Protein AF-A0A937HQQ8-F1 (afdb_monomer_lite)

pLDDT: mean 92.2, std 7.12, range [58.66, 98.0]

Foldseek 3Di:
DQPDPVSQCVLVVVVVCVVQNDVKAFDDWDDDPQKIWGWIDHVQFIWIWIARNVVRDIDIDTDGGHD

Secondary structure (DSSP, 8-state):
---SHHHHHHHHHHHHHHHH-TT-EEEEEEEETTEEEEEEEETTEEEEEEEETTTTEEEEEEEEE--

Sequence (67 aa):
MLKSVDAVHIAVHGPLIKACGPTTRLLTAEVHGPEVRGLALCPGRVVRFVFDARNEQFKTMDHLRLA

Radius of gyration: 11.33 Å; chains: 1; bounding box: 28×18×30 Å

Structure (mmCIF, N/CA/C/O backbone):
data_AF-A0A937HQQ8-F1
#
_entry.id   AF-A0A937HQQ8-F1
#
loop_
_atom_site.group_PDB
_atom_site.id
_atom_site.type_symbol
_atom_site.label_atom_id
_atom_site.label_alt_id
_atom_site.label_comp_id
_atom_site.label_asym_id
_atom_site.label_entity_id
_atom_site.label_seq_id
_atom_site.pdbx_PDB_ins_code
_atom_site.Cartn_x
_atom_site.Cartn_y
_atom_site.Cartn_z
_atom_site.occupancy
_atom_site.B_iso_or_equiv
_atom_site.auth_seq_id
_atom_site.auth_comp_id
_atom_site.auth_asym_id
_atom_site.auth_atom_id
_atom_site.pdbx_PDB_model_num
ATOM 1 N N . MET A 1 1 ? 10.942 -0.161 -15.457 1.00 58.66 1 MET A N 1
ATOM 2 C CA . MET A 1 1 ? 10.611 -1.572 -15.150 1.00 58.66 1 MET A CA 1
ATOM 3 C C . MET A 1 1 ? 11.038 -1.827 -13.713 1.00 58.66 1 MET A C 1
ATOM 5 O O . MET A 1 1 ? 12.221 -1.679 -13.433 1.00 58.66 1 MET A O 1
ATOM 9 N N . LEU A 1 2 ? 10.102 -2.095 -12.801 1.00 64.50 2 LEU A N 1
ATOM 10 C CA . LEU A 1 2 ? 10.419 -2.430 -11.408 1.00 64.50 2 LEU A CA 1
ATOM 11 C C . LEU A 1 2 ? 10.960 -3.866 -11.405 1.00 64.50 2 LEU A C 1
ATOM 13 O O . LEU A 1 2 ? 10.231 -4.792 -11.743 1.00 64.50 2 LEU A O 1
ATOM 17 N N . LYS A 1 3 ? 12.265 -4.032 -11.164 1.00 72.19 3 LYS A N 1
ATOM 18 C CA . LYS A 1 3 ? 12.980 -5.312 -11.357 1.00 72.19 3 LYS A CA 1
ATOM 19 C C . LYS A 1 3 ? 13.121 -6.144 -10.077 1.00 72.19 3 LYS A C 1
ATOM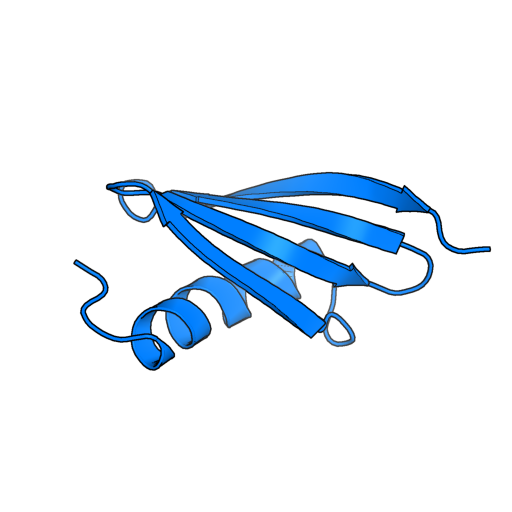 21 O O . LYS A 1 3 ? 13.665 -7.240 -10.131 1.00 72.19 3 LYS A O 1
ATOM 26 N N . SER A 1 4 ? 12.657 -5.632 -8.940 1.00 84.00 4 SER A N 1
ATOM 27 C CA . SER A 1 4 ? 12.716 -6.313 -7.647 1.00 84.00 4 SER A CA 1
ATOM 28 C C . SER A 1 4 ? 11.503 -5.963 -6.791 1.00 84.00 4 SER A C 1
ATOM 30 O O . SER A 1 4 ? 10.853 -4.937 -7.007 1.00 84.00 4 SER A O 1
ATOM 32 N N . VAL A 1 5 ? 11.231 -6.808 -5.795 1.00 83.56 5 VAL A N 1
ATOM 33 C CA . VAL A 1 5 ? 10.205 -6.558 -4.772 1.00 83.56 5 VAL A CA 1
ATOM 34 C C . VAL A 1 5 ? 10.482 -5.242 -4.039 1.00 83.56 5 VAL A C 1
ATOM 36 O O . VAL A 1 5 ? 9.570 -4.436 -3.867 1.00 83.56 5 VAL A O 1
ATOM 39 N N . ASP A 1 6 ? 11.744 -4.966 -3.708 1.00 88.50 6 ASP A N 1
ATOM 40 C CA . ASP A 1 6 ? 12.135 -3.723 -3.034 1.00 88.50 6 ASP A CA 1
ATOM 41 C C . ASP A 1 6 ? 11.836 -2.485 -3.880 1.00 88.50 6 ASP A C 1
ATOM 43 O O . ASP A 1 6 ? 11.318 -1.495 -3.368 1.00 88.50 6 ASP A O 1
ATOM 47 N N . ALA A 1 7 ? 12.094 -2.544 -5.191 1.00 88.25 7 ALA A N 1
ATOM 48 C CA . ALA A 1 7 ? 11.786 -1.438 -6.090 1.00 88.25 7 ALA A CA 1
ATOM 49 C C . ALA A 1 7 ? 10.278 -1.152 -6.119 1.00 88.25 7 ALA A C 1
ATOM 51 O O . ALA A 1 7 ? 9.873 0.010 -6.095 1.00 88.25 7 ALA A O 1
ATOM 52 N N . VAL A 1 8 ? 9.449 -2.202 -6.143 1.00 88.94 8 VAL A N 1
ATOM 53 C CA . VAL A 1 8 ? 7.987 -2.070 -6.078 1.00 88.94 8 VAL A CA 1
ATOM 54 C C . VAL A 1 8 ? 7.571 -1.409 -4.770 1.00 88.94 8 VAL A C 1
ATOM 56 O O . VAL A 1 8 ? 6.796 -0.456 -4.794 1.00 88.94 8 VAL A O 1
ATOM 59 N N . HIS A 1 9 ? 8.120 -1.870 -3.646 1.00 89.31 9 HIS A N 1
ATOM 60 C CA . HIS A 1 9 ? 7.798 -1.330 -2.331 1.00 89.31 9 HIS A CA 1
ATOM 61 C C . HIS A 1 9 ? 8.168 0.157 -2.232 1.00 89.31 9 HIS A C 1
ATOM 63 O O . HIS A 1 9 ? 7.322 0.977 -1.875 1.00 89.31 9 HIS A O 1
ATOM 69 N N . ILE A 1 10 ? 9.389 0.528 -2.627 1.00 89.81 10 ILE A N 1
ATOM 70 C CA . ILE A 1 10 ? 9.862 1.921 -2.618 1.00 89.81 10 ILE A CA 1
ATOM 71 C C . ILE A 1 10 ? 8.967 2.808 -3.491 1.00 89.81 10 ILE A C 1
ATOM 73 O O . ILE A 1 10 ? 8.584 3.898 -3.066 1.00 89.81 10 ILE A O 1
ATOM 77 N N . ALA A 1 11 ? 8.594 2.332 -4.683 1.00 90.06 11 ALA A N 1
ATOM 78 C CA . ALA A 1 11 ? 7.781 3.099 -5.621 1.00 90.06 11 ALA A CA 1
ATOM 79 C C . ALA A 1 11 ? 6.373 3.404 -5.086 1.00 90.06 11 ALA A C 1
ATOM 81 O O . ALA A 1 11 ? 5.863 4.501 -5.303 1.00 90.06 11 ALA A O 1
ATOM 82 N N . VAL A 1 12 ? 5.743 2.463 -4.371 1.00 93.56 12 VAL A N 1
ATOM 83 C CA . VAL A 1 12 ? 4.373 2.654 -3.862 1.00 93.56 12 VAL A CA 1
ATOM 84 C C . VAL A 1 12 ? 4.316 3.318 -2.490 1.00 93.56 12 VAL A C 1
ATOM 86 O O . VAL A 1 12 ? 3.303 3.932 -2.167 1.00 93.56 12 VAL A O 1
ATOM 89 N N . HIS A 1 13 ? 5.379 3.233 -1.685 1.00 93.06 13 HIS A N 1
ATOM 90 C CA . HIS A 1 13 ? 5.372 3.682 -0.290 1.00 93.06 13 HIS A CA 1
ATOM 91 C C . HIS A 1 13 ? 5.038 5.175 -0.137 1.00 93.06 13 HIS A C 1
ATOM 93 O O . HIS A 1 13 ? 4.136 5.539 0.618 1.00 93.06 13 HIS A O 1
ATOM 99 N N . GLY A 1 14 ? 5.723 6.048 -0.883 1.00 93.88 14 GLY A N 1
ATOM 100 C CA . GLY A 1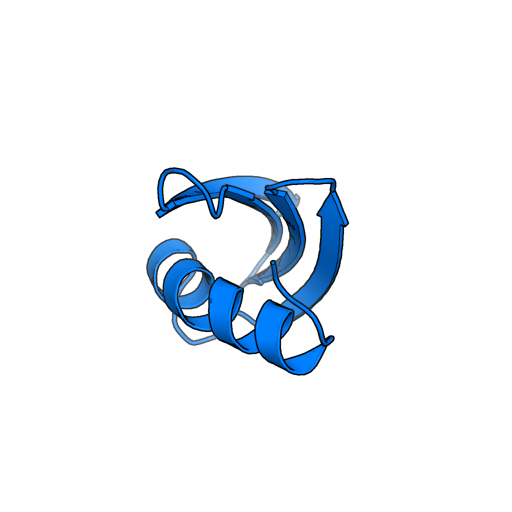 14 ? 5.486 7.496 -0.839 1.00 93.88 14 GLY A CA 1
ATOM 101 C C . GLY A 1 14 ? 4.060 7.888 -1.255 1.00 93.88 14 GLY A C 1
ATOM 102 O O . GLY A 1 14 ? 3.353 8.527 -0.469 1.00 93.88 14 GLY A O 1
ATOM 103 N N . PRO A 1 15 ? 3.598 7.485 -2.454 1.00 94.62 15 PRO A N 1
ATOM 104 C CA . PRO A 1 15 ? 2.226 7.722 -2.898 1.00 94.62 15 PRO A CA 1
ATOM 105 C C . PRO A 1 15 ? 1.161 7.172 -1.939 1.00 94.62 15 PRO A C 1
ATOM 107 O O . PRO A 1 15 ? 0.163 7.846 -1.679 1.00 94.62 15 PRO A O 1
ATOM 110 N N . LEU A 1 16 ? 1.391 5.989 -1.360 1.00 94.88 16 LEU A N 1
ATOM 111 C CA . LEU A 1 16 ? 0.472 5.367 -0.413 1.00 94.88 16 LEU A CA 1
ATOM 112 C C . LEU A 1 16 ? 0.345 6.179 0.882 1.00 94.88 16 LEU A C 1
ATOM 114 O O . LEU A 1 16 ? -0.772 6.463 1.313 1.00 94.88 16 LEU A O 1
ATOM 118 N N . ILE A 1 17 ? 1.464 6.618 1.468 1.00 95.31 17 ILE A N 1
ATOM 119 C CA . ILE A 1 17 ? 1.450 7.496 2.649 1.00 95.31 17 ILE A CA 1
ATOM 120 C C . ILE A 1 17 ? 0.764 8.825 2.332 1.00 95.31 17 ILE A C 1
ATOM 122 O O . ILE A 1 17 ? -0.033 9.308 3.135 1.00 95.31 17 ILE A O 1
ATOM 126 N N . LYS A 1 18 ? 1.022 9.404 1.155 1.00 95.38 18 LYS A N 1
ATOM 127 C CA . LYS A 1 18 ? 0.379 10.653 0.726 1.00 95.38 18 LYS A CA 1
ATOM 128 C C . LYS A 1 18 ? -1.144 10.508 0.611 1.00 95.38 18 LYS A C 1
ATOM 130 O O . LYS A 1 18 ? -1.864 11.443 0.945 1.00 95.38 18 LYS A O 1
ATOM 135 N N . ALA A 1 19 ? -1.630 9.357 0.146 1.00 94.25 19 ALA A N 1
ATOM 136 C CA . ALA A 1 19 ? -3.055 9.112 -0.070 1.00 94.25 19 ALA A CA 1
ATOM 137 C C . ALA A 1 19 ? -3.810 8.659 1.192 1.00 94.25 19 ALA A C 1
ATOM 139 O O . ALA A 1 19 ? -4.995 8.959 1.340 1.00 94.25 19 ALA A O 1
ATOM 140 N N . CYS A 1 20 ? -3.163 7.900 2.078 1.00 94.50 20 CYS A N 1
ATOM 141 C CA . CYS A 1 20 ? -3.834 7.210 3.185 1.00 94.50 20 CYS A CA 1
ATOM 142 C C . CYS A 1 20 ? -3.321 7.597 4.580 1.00 94.50 20 CYS A C 1
ATOM 144 O O . CYS A 1 20 ? -3.949 7.244 5.578 1.00 94.50 20 CYS A O 1
ATOM 146 N N . GLY A 1 21 ? -2.229 8.357 4.657 1.00 94.50 21 GLY A N 1
ATOM 147 C CA . GLY A 1 21 ? -1.614 8.813 5.898 1.00 94.50 21 GLY A CA 1
ATOM 148 C C . GLY A 1 21 ? -0.452 7.927 6.371 1.00 94.50 21 GLY A C 1
ATOM 149 O O . GLY A 1 21 ? -0.272 6.804 5.890 1.00 94.50 21 GLY A O 1
ATOM 150 N N . PRO A 1 22 ? 0.340 8.417 7.341 1.00 94.88 22 PRO A N 1
ATOM 151 C CA . PRO A 1 22 ? 1.608 7.807 7.759 1.00 94.88 22 PRO A CA 1
ATOM 152 C C . PRO A 1 22 ? 1.461 6.478 8.510 1.00 94.88 22 PRO A C 1
ATOM 154 O O . PRO A 1 22 ? 2.427 5.738 8.639 1.00 94.88 22 PRO A O 1
ATOM 157 N N . THR A 1 23 ? 0.269 6.158 9.015 1.00 94.00 23 THR A N 1
ATOM 158 C CA . THR A 1 23 ? -0.003 4.894 9.720 1.00 94.00 23 THR A CA 1
ATOM 159 C C . THR A 1 23 ? -0.374 3.748 8.779 1.00 94.00 23 THR A C 1
ATOM 161 O O . THR A 1 23 ? -0.583 2.623 9.235 1.00 94.00 23 THR A O 1
ATOM 164 N N . THR A 1 24 ? -0.454 4.018 7.474 1.00 95.25 24 THR A N 1
ATOM 165 C CA . THR A 1 24 ? -0.804 3.029 6.454 1.00 95.25 24 THR A CA 1
ATOM 166 C C . THR A 1 24 ? 0.282 1.970 6.322 1.00 95.25 24 THR A C 1
ATOM 168 O O . THR A 1 24 ? 1.468 2.288 6.275 1.00 95.25 24 THR A O 1
ATOM 171 N N . ARG A 1 25 ? -0.117 0.700 6.214 1.00 95.25 25 ARG A N 1
ATOM 172 C CA . ARG A 1 25 ? 0.799 -0.428 6.009 1.00 95.25 25 ARG A CA 1
ATOM 173 C C . ARG A 1 25 ? 0.463 -1.157 4.721 1.00 95.25 25 ARG A C 1
ATOM 175 O O . ARG A 1 25 ? -0.684 -1.550 4.515 1.00 95.25 25 ARG A O 1
ATOM 182 N N . LEU A 1 26 ? 1.462 -1.355 3.868 1.00 95.62 26 LEU A N 1
ATOM 183 C CA . LEU A 1 26 ? 1.329 -2.176 2.671 1.00 95.62 26 LEU A CA 1
ATOM 184 C C . LEU A 1 26 ? 1.065 -3.636 3.077 1.00 95.62 26 LEU A C 1
ATOM 186 O O . LEU A 1 26 ? 1.794 -4.179 3.904 1.00 95.62 26 LEU A O 1
ATOM 190 N N . LEU A 1 27 ? 0.026 -4.256 2.514 1.00 95.56 27 LEU A N 1
ATOM 191 C CA . LEU A 1 27 ? -0.294 -5.672 2.738 1.00 95.56 27 LEU A CA 1
ATOM 192 C C . LEU A 1 27 ? 0.172 -6.529 1.564 1.00 95.56 27 LEU A C 1
ATOM 194 O O . LEU A 1 27 ? 0.822 -7.550 1.757 1.00 95.56 27 LEU A O 1
ATOM 198 N N . TH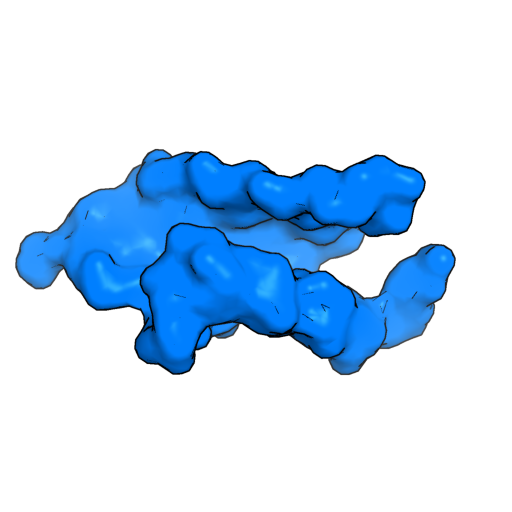R A 1 28 ? -0.164 -6.104 0.346 1.00 95.19 28 THR A N 1
ATOM 199 C CA . THR A 1 28 ? 0.210 -6.796 -0.890 1.00 95.19 28 THR A CA 1
ATOM 200 C C . THR A 1 28 ? 0.593 -5.785 -1.958 1.00 95.19 28 THR A C 1
ATOM 202 O O . THR A 1 28 ? 0.083 -4.664 -1.976 1.00 95.19 28 THR A O 1
ATOM 205 N N . ALA A 1 29 ? 1.477 -6.190 -2.865 1.00 94.50 29 ALA A N 1
ATOM 206 C CA . ALA A 1 29 ? 1.785 -5.453 -4.078 1.00 94.50 29 ALA A CA 1
ATOM 207 C C . ALA A 1 29 ? 2.107 -6.441 -5.198 1.00 94.50 29 ALA A C 1
ATOM 209 O O . ALA A 1 29 ? 2.947 -7.325 -5.042 1.00 94.50 29 ALA A O 1
ATOM 210 N N . GLU A 1 30 ? 1.448 -6.269 -6.332 1.00 93.69 30 GLU A N 1
ATOM 211 C CA . GLU A 1 30 ? 1.584 -7.106 -7.514 1.00 93.69 30 GLU A CA 1
ATOM 212 C C . GLU A 1 30 ? 1.836 -6.222 -8.730 1.00 93.69 30 GLU A C 1
ATOM 214 O O . GLU A 1 30 ? 1.195 -5.180 -8.901 1.00 93.69 30 GLU A O 1
ATOM 219 N N . VAL A 1 31 ? 2.755 -6.648 -9.594 1.00 92.94 31 VAL A N 1
ATOM 220 C CA . VAL A 1 31 ? 3.070 -5.941 -10.838 1.00 92.94 31 VAL A CA 1
ATOM 221 C C . VAL A 1 31 ? 2.185 -6.475 -11.959 1.00 92.94 31 VAL A C 1
ATOM 223 O O . VAL A 1 31 ? 2.259 -7.645 -12.325 1.00 92.94 31 VAL A O 1
ATOM 226 N N . HIS A 1 32 ? 1.382 -5.587 -12.533 1.00 91.25 32 HIS A N 1
ATOM 227 C CA . HIS A 1 32 ? 0.466 -5.836 -13.642 1.00 91.25 32 HIS A CA 1
ATOM 228 C C . HIS A 1 32 ? 0.877 -4.955 -14.826 1.00 91.25 32 HIS A C 1
ATOM 230 O O . HIS A 1 32 ? 0.319 -3.883 -15.062 1.00 91.25 32 HIS A O 1
ATOM 236 N N . GLY A 1 33 ? 1.906 -5.382 -15.563 1.00 90.06 33 GLY A N 1
ATOM 237 C CA . GLY A 1 33 ? 2.475 -4.592 -16.657 1.00 90.06 33 GLY A CA 1
ATOM 238 C C . GLY A 1 33 ? 3.056 -3.259 -16.149 1.00 90.06 33 GLY A C 1
ATOM 239 O O . GLY A 1 33 ? 4.033 -3.289 -15.401 1.00 90.06 33 GLY A O 1
ATOM 240 N N . PRO A 1 34 ? 2.519 -2.092 -16.562 1.00 89.62 34 PRO A N 1
ATOM 241 C CA . PRO A 1 34 ? 2.964 -0.793 -16.051 1.00 89.62 34 PRO A CA 1
ATOM 242 C C . PRO A 1 34 ? 2.373 -0.419 -14.686 1.00 89.62 34 PRO A C 1
ATOM 244 O O . PRO A 1 34 ? 2.826 0.552 -14.080 1.00 89.62 34 PRO A O 1
ATOM 247 N N . GLU A 1 35 ? 1.364 -1.152 -14.220 1.00 93.75 35 GLU A N 1
ATOM 248 C CA . GLU A 1 35 ? 0.685 -0.857 -12.968 1.00 93.75 35 GLU A CA 1
ATOM 249 C C . GLU A 1 35 ? 1.240 -1.701 -11.823 1.00 93.75 35 GLU A C 1
ATOM 251 O O . GLU A 1 35 ? 1.579 -2.872 -11.991 1.00 93.75 35 GLU A O 1
ATOM 256 N N . VAL A 1 36 ? 1.254 -1.126 -10.627 1.00 95.19 36 VAL A N 1
ATOM 257 C CA . VAL A 1 36 ? 1.338 -1.866 -9.371 1.00 95.19 36 VAL A CA 1
ATOM 258 C C . VAL A 1 36 ? -0.023 -1.801 -8.701 1.00 95.19 36 VAL A C 1
ATOM 260 O O . VAL A 1 36 ? -0.573 -0.721 -8.491 1.00 95.19 36 VAL A O 1
ATOM 263 N N . ARG A 1 37 ? -0.576 -2.958 -8.357 1.00 96.31 37 ARG A N 1
ATOM 264 C CA . ARG A 1 37 ? -1.866 -3.075 -7.675 1.00 96.31 37 ARG A CA 1
ATOM 265 C C . ARG A 1 37 ? -1.657 -3.746 -6.335 1.00 96.31 37 ARG A C 1
ATOM 267 O O . ARG A 1 37 ? -0.783 -4.595 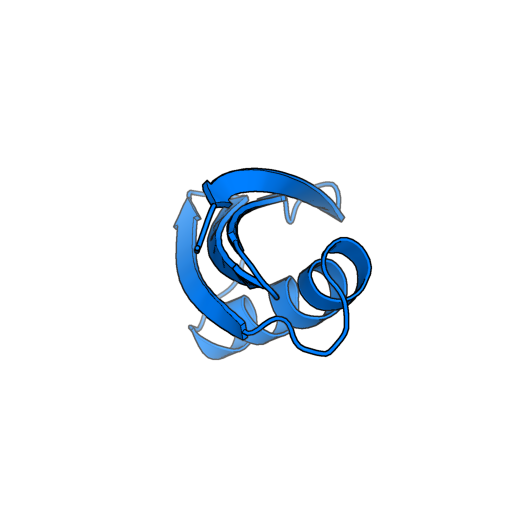-6.206 1.00 96.31 37 ARG A O 1
ATOM 274 N N . GLY A 1 38 ? -2.464 -3.401 -5.347 1.00 96.56 38 GLY A N 1
ATOM 275 C CA . GLY A 1 38 ? -2.314 -4.034 -4.050 1.00 96.56 38 GLY A CA 1
ATOM 276 C C . GLY A 1 38 ? -3.340 -3.603 -3.029 1.00 96.56 38 GLY A C 1
ATOM 277 O O . GLY A 1 38 ? -4.278 -2.855 -3.326 1.00 96.56 38 GLY A O 1
ATOM 278 N N . LEU A 1 39 ? -3.138 -4.104 -1.819 1.00 98.00 39 LEU A N 1
ATOM 279 C CA . LEU A 1 39 ? -3.927 -3.774 -0.646 1.00 98.00 39 LEU A CA 1
ATOM 280 C C . LEU A 1 39 ? -3.052 -3.079 0.389 1.00 98.00 39 LEU A C 1
ATOM 282 O O . LEU A 1 39 ? -1.876 -3.405 0.558 1.00 98.00 39 LEU A O 1
ATOM 286 N N . ALA A 1 40 ? -3.654 -2.154 1.123 1.00 97.69 40 ALA A N 1
ATOM 287 C CA . ALA A 1 40 ? -3.033 -1.534 2.277 1.00 97.69 40 ALA A CA 1
ATOM 288 C C . ALA A 1 40 ? -4.013 -1.458 3.446 1.00 97.69 40 ALA A C 1
ATOM 290 O O . ALA A 1 40 ? -5.211 -1.221 3.272 1.00 97.69 40 ALA A O 1
ATOM 291 N N . LEU A 1 41 ? -3.484 -1.645 4.649 1.00 97.50 41 LEU A N 1
ATOM 292 C CA . LEU A 1 41 ? -4.204 -1.449 5.893 1.00 97.50 41 LEU A CA 1
ATOM 293 C C . LEU A 1 41 ? -4.094 0.017 6.306 1.00 97.50 41 LEU A C 1
ATOM 295 O O . LEU A 1 41 ? -2.993 0.526 6.506 1.00 97.50 41 LEU A O 1
ATOM 299 N N . CYS A 1 42 ? -5.238 0.671 6.454 1.00 94.81 42 CYS A N 1
ATOM 300 C CA . CYS A 1 42 ? -5.377 2.017 6.997 1.00 94.81 42 CYS A CA 1
ATOM 301 C C . CYS A 1 42 ? -6.165 1.950 8.317 1.00 94.81 42 CYS A C 1
ATOM 303 O O . CYS A 1 42 ? -6.858 0.958 8.567 1.00 94.81 42 CYS A O 1
ATOM 305 N N . PRO A 1 43 ? -6.146 3.004 9.149 1.00 93.81 43 PRO A N 1
ATOM 306 C CA . PRO A 1 43 ? -7.029 3.079 10.311 1.00 93.81 43 PRO A CA 1
ATOM 307 C C . PRO A 1 43 ? -8.498 2.830 9.923 1.00 93.81 43 PRO A C 1
ATOM 309 O O . PRO A 1 43 ? -9.057 3.544 9.089 1.00 93.81 43 PRO A O 1
ATOM 312 N N . GLY A 1 44 ? -9.102 1.782 10.492 1.00 95.19 44 GLY A N 1
ATOM 313 C CA . GLY A 1 44 ? -10.510 1.419 10.290 1.00 95.19 44 GLY A CA 1
ATOM 314 C C . GLY A 1 44 ? -10.881 0.877 8.903 1.00 95.19 44 GLY A C 1
ATOM 315 O O . GLY A 1 44 ? -12.070 0.738 8.609 1.00 95.19 44 GLY A O 1
ATOM 316 N N . ARG A 1 45 ? -9.921 0.593 8.008 1.00 96.38 45 ARG A N 1
ATOM 317 C CA . ARG A 1 45 ? -10.236 0.062 6.668 1.00 96.38 45 ARG A CA 1
ATOM 318 C C . ARG A 1 45 ? -9.066 -0.626 5.969 1.00 96.38 45 ARG A C 1
ATOM 320 O O . ARG A 1 45 ? -7.907 -0.279 6.169 1.00 96.38 45 ARG A O 1
ATOM 327 N N . VAL A 1 46 ? -9.390 -1.524 5.049 1.00 97.50 46 VAL A N 1
ATOM 328 C CA . VAL A 1 46 ? -8.482 -1.992 3.998 1.00 97.50 46 VAL A CA 1
ATOM 329 C C . VAL A 1 46 ? -8.811 -1.237 2.718 1.00 97.50 46 VAL A C 1
ATOM 331 O O . VAL A 1 46 ? -9.972 -1.168 2.307 1.00 97.50 46 VAL A O 1
ATOM 334 N N . VAL A 1 47 ? -7.789 -0.680 2.079 1.00 97.88 47 VAL A N 1
ATOM 335 C CA . VAL A 1 47 ? -7.907 0.000 0.788 1.00 97.88 47 VAL A CA 1
ATOM 336 C C . VAL A 1 47 ? -7.240 -0.829 -0.294 1.00 97.88 47 VAL A C 1
ATOM 338 O O . VAL A 1 47 ? -6.179 -1.414 -0.081 1.00 97.88 47 VAL A O 1
ATOM 341 N N . ARG A 1 48 ? -7.847 -0.843 -1.475 1.00 98.00 48 ARG A N 1
ATOM 342 C CA . ARG A 1 48 ? -7.183 -1.244 -2.711 1.00 98.00 48 ARG A CA 1
ATOM 343 C C . ARG A 1 48 ? -6.505 -0.023 -3.310 1.00 98.00 48 ARG A C 1
ATOM 345 O O . ARG A 1 48 ? -7.118 1.042 -3.368 1.00 98.00 48 ARG A O 1
ATOM 352 N N . PHE A 1 49 ? -5.280 -0.177 -3.795 1.00 97.44 49 PHE A N 1
ATOM 353 C CA . PHE A 1 49 ? -4.592 0.868 -4.544 1.00 97.44 49 PHE A CA 1
ATOM 354 C C . PHE A 1 49 ? -4.168 0.391 -5.934 1.00 97.44 49 PHE A C 1
ATOM 356 O O . PHE A 1 49 ? -3.985 -0.806 -6.180 1.00 97.44 49 PHE A O 1
ATOM 363 N N . VAL A 1 50 ? -4.018 1.357 -6.838 1.00 97.19 50 VAL A N 1
ATOM 364 C CA . VAL A 1 50 ? -3.426 1.191 -8.167 1.00 97.19 50 VAL A CA 1
ATOM 365 C C . VAL A 1 50 ? -2.442 2.334 -8.383 1.00 97.19 50 VAL A C 1
ATOM 367 O O . VAL A 1 50 ? -2.818 3.501 -8.275 1.00 97.19 50 VAL A O 1
ATOM 370 N N . PHE A 1 51 ? -1.195 1.992 -8.685 1.00 96.06 51 PHE A N 1
ATOM 371 C CA . PHE A 1 51 ? -0.144 2.919 -9.077 1.00 96.06 51 PHE A CA 1
ATOM 372 C C . PHE A 1 51 ? 0.241 2.664 -10.532 1.00 96.06 51 PHE A C 1
ATOM 374 O O . PHE A 1 51 ? 0.762 1.599 -10.845 1.00 96.06 51 PHE A O 1
ATOM 381 N N . ASP A 1 52 ? -0.004 3.623 -11.418 1.00 94.00 52 ASP A N 1
ATOM 382 C CA . ASP A 1 52 ? 0.474 3.581 -12.799 1.00 94.00 52 ASP A CA 1
ATOM 383 C C . ASP A 1 52 ? 1.836 4.277 -12.884 1.00 94.00 52 ASP A C 1
ATOM 385 O O . ASP A 1 52 ? 1.929 5.504 -12.799 1.00 94.00 52 ASP A O 1
ATOM 389 N N . ALA A 1 53 ? 2.894 3.489 -13.084 1.00 83.81 53 ALA A N 1
ATOM 390 C CA . ALA A 1 53 ? 4.258 3.997 -13.149 1.00 83.81 53 ALA A CA 1
ATOM 391 C C . ALA A 1 53 ? 4.555 4.800 -14.430 1.00 83.81 53 ALA A C 1
ATOM 393 O O . ALA A 1 53 ? 5.597 5.444 -14.500 1.00 83.81 53 ALA A O 1
ATOM 394 N N . ARG A 1 54 ? 3.691 4.762 -15.458 1.00 87.44 54 ARG A N 1
ATOM 395 C CA . ARG A 1 54 ? 3.892 5.546 -16.693 1.00 87.44 54 ARG A CA 1
ATOM 396 C C . ARG A 1 54 ? 3.524 7.009 -16.511 1.00 87.44 54 ARG A C 1
ATOM 398 O O . ARG A 1 54 ? 4.201 7.874 -17.051 1.00 87.44 54 ARG A O 1
ATOM 405 N N . ASN A 1 55 ? 2.442 7.252 -15.780 1.00 90.06 55 ASN A N 1
ATOM 406 C CA . ASN A 1 55 ? 1.843 8.576 -15.618 1.00 90.06 55 ASN A CA 1
ATOM 407 C C . ASN A 1 55 ? 1.942 9.090 -14.175 1.00 90.06 55 ASN A C 1
ATOM 409 O O . ASN A 1 55 ? 1.331 10.104 -13.847 1.00 90.06 55 ASN A O 1
ATOM 413 N N . GLU A 1 56 ? 2.633 8.343 -13.308 1.00 87.25 56 GLU A N 1
ATOM 414 C CA . GLU A 1 56 ? 2.756 8.590 -11.866 1.00 87.25 56 GLU A CA 1
ATOM 415 C C . GLU A 1 56 ? 1.400 8.775 -11.161 1.00 87.25 56 GLU A C 1
ATOM 417 O O . GLU A 1 56 ? 1.275 9.478 -10.156 1.00 87.25 56 GLU A O 1
ATOM 422 N N . GLN A 1 57 ? 0.353 8.127 -11.679 1.00 94.25 57 GLN A N 1
ATOM 423 C CA . GLN A 1 57 ? -0.985 8.224 -11.109 1.00 94.25 57 GLN A CA 1
ATOM 424 C C . GLN A 1 57 ? -1.166 7.208 -9.991 1.00 94.25 57 GLN A C 1
ATOM 426 O O . GLN A 1 57 ? -0.927 6.016 -10.172 1.00 94.25 57 GLN A O 1
ATOM 431 N N . PHE A 1 58 ? -1.671 7.675 -8.852 1.00 96.31 58 PHE A N 1
ATOM 432 C CA . PHE A 1 58 ? -1.986 6.834 -7.707 1.00 96.31 58 PHE A CA 1
ATOM 433 C C . PHE A 1 58 ? -3.462 6.965 -7.346 1.00 96.31 58 PHE A C 1
ATOM 435 O O . PHE A 1 58 ? -3.958 8.068 -7.110 1.00 96.31 58 PHE A O 1
ATOM 442 N N . LYS A 1 59 ? -4.172 5.839 -7.308 1.00 97.00 59 LYS A N 1
ATOM 443 C CA . LYS A 1 59 ? -5.597 5.772 -6.975 1.00 97.00 59 LYS A CA 1
ATOM 444 C C . LYS A 1 59 ? -5.808 4.829 -5.808 1.00 97.00 59 LYS A C 1
ATOM 446 O O . LYS A 1 59 ? -5.175 3.778 -5.737 1.00 97.00 59 LYS A O 1
ATOM 451 N N . THR A 1 60 ? -6.740 5.183 -4.935 1.00 96.88 60 THR A N 1
ATOM 452 C CA . THR A 1 60 ? -7.163 4.358 -3.805 1.00 96.88 60 THR A CA 1
ATOM 453 C C . THR A 1 60 ? -8.676 4.196 -3.816 1.00 96.88 60 THR A C 1
ATOM 455 O O . THR A 1 60 ? -9.409 5.064 -4.288 1.00 96.88 60 THR A O 1
ATOM 458 N N . MET A 1 61 ? -9.144 3.057 -3.322 1.00 96.94 61 MET A N 1
ATOM 459 C CA . MET A 1 61 ? -10.559 2.744 -3.177 1.00 96.94 61 MET A CA 1
ATOM 460 C C . MET A 1 61 ? -10.757 1.907 -1.919 1.00 96.94 61 MET A C 1
ATOM 462 O O . MET A 1 61 ? -9.974 0.994 -1.649 1.00 96.94 61 MET 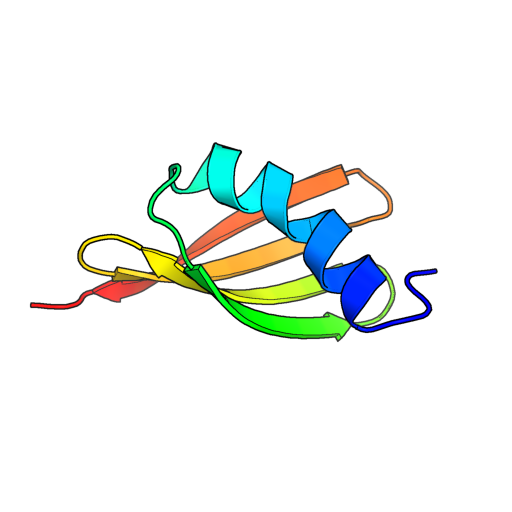A O 1
ATOM 466 N N . ASP A 1 62 ? -11.808 2.197 -1.161 1.00 95.88 62 ASP A N 1
ATOM 467 C CA . ASP A 1 62 ? -12.162 1.391 0.003 1.00 95.88 62 ASP A CA 1
ATOM 468 C C . ASP A 1 62 ? -12.534 -0.022 -0.439 1.00 95.88 62 ASP A C 1
ATOM 470 O O . ASP A 1 62 ? -13.380 -0.206 -1.313 1.00 95.88 62 ASP A O 1
ATOM 474 N N . HIS A 1 63 ? -11.883 -1.018 0.157 1.00 96.25 63 HIS A N 1
ATOM 475 C CA . HIS A 1 63 ? -12.165 -2.421 -0.116 1.00 96.25 63 HIS A CA 1
ATOM 476 C C . HIS A 1 63 ? -12.974 -3.060 1.014 1.00 96.25 63 HIS A C 1
ATOM 478 O O . HIS A 1 63 ? -13.935 -3.776 0.753 1.00 96.25 63 HIS A O 1
ATOM 484 N N . LEU A 1 64 ? -12.611 -2.768 2.266 1.00 96.81 64 LEU A N 1
ATOM 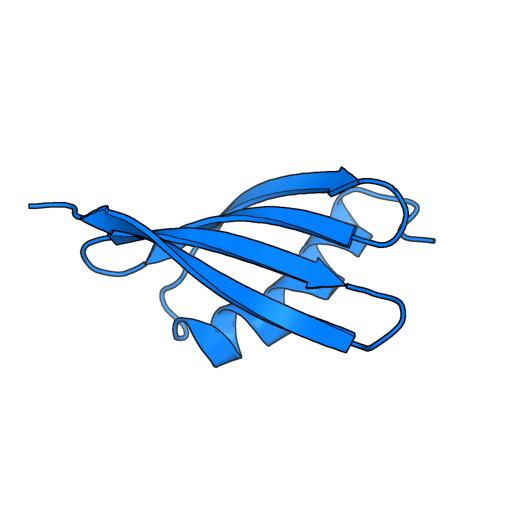485 C CA . LEU A 1 64 ? -13.294 -3.270 3.456 1.00 96.81 64 LEU A CA 1
ATOM 486 C C . LEU A 1 64 ? -13.225 -2.232 4.578 1.00 96.81 64 LEU A C 1
ATOM 488 O O . LEU A 1 64 ? -12.171 -1.642 4.806 1.00 96.81 64 LEU A O 1
ATOM 492 N N . ARG A 1 65 ? -14.323 -2.034 5.310 1.00 95.44 65 ARG A N 1
ATOM 493 C CA . ARG A 1 65 ? -14.337 -1.271 6.567 1.00 95.44 65 ARG A CA 1
ATOM 494 C C . ARG A 1 65 ? -14.136 -2.232 7.736 1.00 95.44 65 ARG A C 1
ATOM 496 O O . ARG A 1 65 ? -14.741 -3.299 7.759 1.00 95.44 65 ARG A O 1
ATOM 503 N N . LEU A 1 66 ? -13.259 -1.863 8.661 1.00 90.31 66 LEU A N 1
ATOM 504 C CA . LEU A 1 66 ? -12.941 -2.640 9.856 1.00 90.31 66 LEU A CA 1
ATOM 505 C C . LEU A 1 66 ? -13.682 -2.002 11.036 1.00 90.31 66 LEU A C 1
ATOM 507 O O . LEU A 1 66 ? -13.593 -0.785 11.207 1.00 90.31 66 LEU A O 1
ATOM 511 N N . ALA A 1 67 ? -14.455 -2.817 11.756 1.00 79.69 67 ALA A N 1
ATOM 512 C CA . ALA A 1 67 ? -15.238 -2.417 12.926 1.00 79.69 67 ALA A CA 1
ATOM 513 C C . ALA A 1 67 ? -14.362 -2.259 14.174 1.00 79.69 67 ALA A C 1
ATOM 515 O O . ALA A 1 67 ? -13.361 -3.005 14.282 1.00 79.69 67 ALA A O 1
#